Protein AF-A0A7Y5SQY3-F1 (afdb_monomer_lite)

Radius of gyration: 15.17 Å; chains: 1; bounding box: 49×27×41 Å

Sequence (117 aa):
MTAPEKSAILLQLDSDPQPSVFDSVVAVDAGVDHLLRHSNVRPDRVRDLVYGALFTRAVPDLRRTAIFIGGTDVSQGEAILEAVKKTFFGPMRVSVMLDANGANTTAAAAVLAAAAH

Structure (mmCIF, N/CA/C/O backbone):
data_AF-A0A7Y5SQY3-F1
#
_entry.id   AF-A0A7Y5SQY3-F1
#
loop_
_atom_site.group_PDB
_atom_site.id
_atom_site.type_symbol
_atom_site.label_atom_id
_atom_site.label_alt_id
_atom_site.label_comp_id
_atom_site.label_asym_id
_atom_site.label_entity_id
_atom_site.label_seq_id
_atom_site.pdbx_PDB_ins_code
_atom_site.Cartn_x
_atom_site.Cartn_y
_atom_site.Cartn_z
_atom_site.occupancy
_atom_site.B_iso_or_equiv
_atom_site.auth_seq_id
_atom_site.auth_comp_id
_atom_site.auth_asym_id
_atom_site.auth_atom_id
_atom_site.pdbx_PDB_model_num
ATOM 1 N N . MET A 1 1 ? -20.226 -0.851 26.674 1.00 46.12 1 MET A N 1
ATOM 2 C CA . MET A 1 1 ? -19.274 -1.732 25.965 1.00 46.12 1 MET A CA 1
ATOM 3 C C . MET A 1 1 ? -18.876 -1.028 24.684 1.00 46.12 1 MET A C 1
ATOM 5 O O . MET A 1 1 ? -19.755 -0.729 23.887 1.00 46.12 1 MET A O 1
ATOM 9 N N . THR A 1 2 ? -17.604 -0.670 24.525 1.00 58.09 2 THR A N 1
ATOM 10 C CA . THR A 1 2 ? -17.076 -0.206 23.236 1.00 58.09 2 THR A CA 1
ATOM 11 C C . THR A 1 2 ? -17.174 -1.354 22.234 1.00 58.09 2 THR A C 1
ATOM 13 O O . THR A 1 2 ? -16.961 -2.510 22.601 1.00 58.09 2 THR A O 1
ATOM 16 N N . ALA A 1 3 ? -17.561 -1.061 20.992 1.00 63.50 3 ALA A N 1
ATOM 17 C CA . ALA A 1 3 ? -17.545 -2.068 19.937 1.00 63.50 3 ALA A CA 1
ATOM 18 C C . ALA A 1 3 ? -16.124 -2.657 19.805 1.00 63.50 3 ALA A C 1
ATOM 20 O O . ALA A 1 3 ? -15.154 -1.920 20.016 1.00 63.50 3 ALA A O 1
ATOM 21 N N . PRO A 1 4 ? -15.982 -3.956 19.484 1.00 71.81 4 PRO A N 1
ATOM 22 C CA . PRO A 1 4 ? -14.671 -4.553 19.255 1.00 71.81 4 PRO A CA 1
ATOM 23 C C . PRO A 1 4 ? -13.935 -3.807 18.133 1.00 71.81 4 PRO A C 1
ATOM 25 O O . PRO A 1 4 ? -14.550 -3.386 17.149 1.00 71.81 4 PRO A O 1
ATOM 28 N N . GLU A 1 5 ? -12.625 -3.613 18.304 1.00 86.50 5 GLU A N 1
ATOM 29 C CA . GLU A 1 5 ? -11.795 -2.900 17.330 1.00 86.50 5 GLU A CA 1
ATOM 30 C C . GLU A 1 5 ? -11.789 -3.646 15.982 1.00 86.50 5 GLU A C 1
ATOM 32 O O . GLU A 1 5 ? -11.806 -4.876 15.940 1.00 86.50 5 GLU A O 1
ATOM 37 N N . LYS A 1 6 ? -11.803 -2.916 14.859 1.00 94.12 6 LYS A N 1
ATOM 38 C CA . LYS A 1 6 ? -11.788 -3.530 13.520 1.00 94.12 6 LYS A CA 1
ATOM 39 C C . LYS A 1 6 ? -10.414 -4.127 13.206 1.00 94.12 6 LYS A C 1
ATOM 41 O O . LYS A 1 6 ? -9.398 -3.489 13.484 1.00 94.12 6 LYS A O 1
ATOM 46 N N . SER A 1 7 ? -10.387 -5.270 12.517 1.00 96.69 7 SER A N 1
ATOM 47 C CA . SER A 1 7 ? -9.144 -5.881 12.028 1.00 96.69 7 SER A CA 1
ATOM 48 C C . SER A 1 7 ? -8.318 -4.895 11.189 1.00 96.69 7 SER A C 1
ATOM 50 O O . SER A 1 7 ? -8.874 -4.150 10.373 1.00 96.69 7 SER A O 1
ATOM 52 N N . ALA A 1 8 ? -7.003 -4.891 11.376 1.00 97.38 8 ALA A N 1
ATOM 53 C CA . ALA A 1 8 ? -6.039 -4.182 10.551 1.00 97.38 8 ALA A CA 1
ATOM 54 C C . ALA A 1 8 ? -5.917 -4.871 9.184 1.00 97.38 8 ALA A C 1
ATOM 56 O O . ALA A 1 8 ? -5.479 -6.016 9.091 1.00 97.38 8 ALA A O 1
ATOM 57 N N . ILE A 1 9 ? -6.327 -4.181 8.120 1.00 98.38 9 ILE A N 1
ATOM 58 C CA . ILE A 1 9 ? -6.246 -4.682 6.745 1.00 98.38 9 ILE A CA 1
ATOM 59 C C . ILE A 1 9 ? -5.173 -3.900 5.992 1.00 98.38 9 ILE A C 1
ATOM 61 O O . ILE A 1 9 ? -5.229 -2.670 5.950 1.00 98.38 9 ILE A O 1
ATOM 65 N N . LEU A 1 10 ? -4.253 -4.609 5.342 1.00 98.56 10 LEU A N 1
ATOM 66 C CA . LEU A 1 10 ? -3.328 -4.032 4.372 1.00 98.56 10 LEU A CA 1
ATOM 67 C C . LEU A 1 10 ? -3.686 -4.511 2.962 1.00 98.56 10 LEU A C 1
ATOM 69 O O . LEU A 1 10 ? -3.743 -5.713 2.707 1.00 98.56 10 LEU A O 1
ATOM 73 N N . LEU A 1 11 ? -3.924 -3.572 2.046 1.00 98.31 11 LEU A N 1
ATOM 74 C CA . LEU A 1 11 ? -4.026 -3.844 0.612 1.00 98.31 11 LEU A CA 1
ATOM 75 C C . LEU A 1 11 ? -2.646 -3.666 -0.024 1.00 98.31 11 LEU A C 1
ATOM 77 O O . LEU A 1 11 ? -2.178 -2.538 -0.145 1.00 98.31 11 LEU A O 1
ATOM 81 N N . GLN A 1 12 ? -2.025 -4.758 -0.462 1.00 98.12 12 GLN A N 1
ATOM 82 C CA . GLN A 1 12 ? -0.841 -4.727 -1.317 1.00 98.12 12 GLN A CA 1
ATOM 83 C C . GLN A 1 12 ? -1.289 -4.584 -2.774 1.00 98.12 12 GLN A C 1
ATOM 85 O O . GLN A 1 12 ? -1.913 -5.486 -3.337 1.00 98.12 12 GLN A O 1
ATOM 90 N N . LEU A 1 13 ? -0.972 -3.441 -3.368 1.00 98.38 13 LEU A N 1
ATOM 91 C CA . LEU A 1 13 ? -1.217 -3.113 -4.763 1.00 98.38 13 LEU A CA 1
ATOM 92 C C . LEU A 1 13 ? 0.108 -3.186 -5.511 1.00 98.38 13 LEU A C 1
ATOM 94 O O . LEU A 1 13 ? 0.938 -2.289 -5.398 1.00 98.38 13 LEU A O 1
ATOM 98 N N . ASP A 1 14 ? 0.313 -4.265 -6.247 1.00 97.94 14 ASP A N 1
ATOM 99 C CA . ASP A 1 14 ? 1.569 -4.524 -6.935 1.00 97.94 14 ASP A CA 1
ATOM 100 C C . ASP A 1 14 ? 1.381 -4.369 -8.447 1.00 97.94 14 ASP A C 1
ATOM 102 O O . ASP A 1 14 ? 0.406 -4.873 -9.022 1.00 97.94 14 ASP A O 1
ATOM 106 N N . SER A 1 15 ? 2.279 -3.621 -9.090 1.00 97.19 15 SER A N 1
ATOM 107 C CA . SER A 1 15 ? 2.255 -3.448 -10.542 1.00 97.19 15 SER A CA 1
ATOM 108 C C . SER A 1 15 ? 2.631 -4.725 -11.287 1.00 97.19 15 SER A C 1
ATOM 110 O O . SER A 1 15 ? 2.220 -4.907 -12.434 1.00 97.19 15 SER A O 1
ATOM 112 N N . ASP A 1 16 ? 3.373 -5.619 -10.636 1.00 96.81 16 ASP A N 1
ATOM 113 C CA . ASP A 1 16 ? 3.914 -6.811 -11.263 1.00 96.81 16 ASP A CA 1
ATOM 114 C C . ASP A 1 16 ? 2.870 -7.936 -11.308 1.00 96.81 16 ASP A C 1
ATOM 116 O O . ASP A 1 16 ? 1.903 -7.945 -10.536 1.00 96.81 16 ASP A O 1
ATOM 120 N N . PRO A 1 17 ? 3.047 -8.943 -12.183 1.00 97.31 17 PRO A N 1
ATOM 121 C CA . PRO A 1 17 ? 2.130 -10.079 -12.259 1.00 97.31 17 PRO A CA 1
ATOM 122 C C . PRO A 1 17 ? 2.074 -10.930 -10.988 1.00 97.31 17 PRO A C 1
ATOM 124 O O . PRO A 1 17 ? 1.063 -11.589 -10.730 1.00 97.31 17 PRO A O 1
ATOM 127 N N . GLN A 1 18 ? 3.145 -10.901 -10.197 1.00 96.25 18 GLN A N 1
ATOM 128 C CA . GLN A 1 18 ? 3.274 -11.602 -8.931 1.00 96.25 18 GLN A CA 1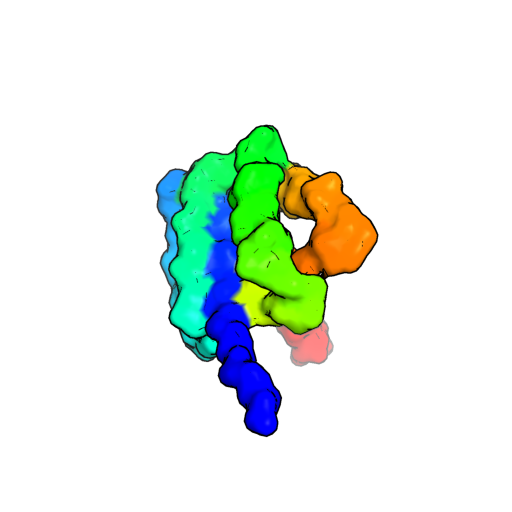
ATOM 129 C C . GLN A 1 18 ? 3.627 -10.579 -7.850 1.00 96.25 18 GLN A C 1
ATOM 131 O O . GLN A 1 18 ? 4.720 -10.021 -7.916 1.00 96.25 18 GLN A O 1
ATOM 136 N N . PRO A 1 19 ? 2.776 -10.369 -6.829 1.00 95.75 19 PRO A N 1
ATOM 137 C CA . PRO A 1 19 ? 3.101 -9.414 -5.788 1.00 95.75 19 PRO A CA 1
ATOM 138 C C . PRO A 1 19 ? 4.323 -9.876 -4.999 1.00 95.75 19 PRO A C 1
ATOM 140 O O . PRO A 1 19 ? 4.465 -11.081 -4.737 1.00 95.75 19 PRO A O 1
ATOM 143 N N . SER A 1 20 ? 5.163 -8.937 -4.576 1.00 94.69 20 SER A N 1
ATOM 144 C CA . SER A 1 20 ? 6.382 -9.216 -3.812 1.00 94.69 20 SER A CA 1
ATOM 145 C C . SER A 1 20 ? 6.097 -10.082 -2.578 1.00 94.69 20 SER A C 1
ATOM 147 O O . SER A 1 20 ? 5.240 -9.763 -1.742 1.00 94.69 20 SER A O 1
ATOM 149 N N . VAL A 1 21 ? 6.810 -11.210 -2.472 1.00 94.88 21 VAL A N 1
ATOM 150 C CA . VAL A 1 21 ? 6.789 -12.067 -1.274 1.00 94.88 21 VAL A CA 1
ATOM 151 C C . VAL A 1 21 ? 7.507 -11.378 -0.119 1.00 94.88 21 VAL A C 1
ATOM 153 O O . VAL A 1 21 ? 7.050 -11.498 1.012 1.00 94.88 21 VAL A O 1
ATOM 156 N N . PHE A 1 22 ? 8.575 -10.626 -0.400 1.00 92.62 22 PHE A N 1
ATOM 157 C CA . PHE A 1 22 ? 9.307 -9.863 0.609 1.00 92.62 22 PHE A CA 1
ATOM 158 C C . PHE A 1 22 ? 8.372 -8.890 1.336 1.00 92.62 22 PHE A C 1
ATOM 160 O O . PHE A 1 22 ? 8.219 -8.983 2.552 1.00 92.62 22 PHE A O 1
ATOM 167 N N . ASP A 1 23 ? 7.639 -8.064 0.586 1.00 93.00 23 ASP A N 1
ATOM 168 C CA . ASP A 1 23 ? 6.697 -7.090 1.152 1.00 93.00 23 ASP A CA 1
ATOM 169 C C . ASP A 1 23 ? 5.578 -7.790 1.931 1.00 93.00 23 ASP A C 1
ATOM 171 O O . ASP A 1 23 ? 5.128 -7.309 2.968 1.00 93.00 23 ASP A O 1
ATOM 175 N N . SER A 1 24 ? 5.144 -8.962 1.451 1.00 94.19 24 SER A N 1
ATOM 176 C CA . SER A 1 24 ? 4.114 -9.759 2.122 1.00 94.19 24 SER A CA 1
ATOM 177 C C . SER A 1 24 ? 4.582 -10.275 3.481 1.00 94.19 24 SER A C 1
ATOM 179 O O . SER A 1 24 ? 3.826 -10.209 4.445 1.00 94.19 24 SER A O 1
ATOM 181 N N . VAL A 1 25 ? 5.814 -10.786 3.564 1.00 94.75 25 VAL A N 1
ATOM 182 C CA . VAL A 1 25 ? 6.406 -11.266 4.821 1.00 94.75 25 VAL A CA 1
ATOM 183 C C . VAL A 1 25 ? 6.576 -10.104 5.795 1.00 94.75 25 VAL A C 1
ATOM 185 O O . VAL A 1 25 ? 6.105 -10.195 6.922 1.00 94.75 25 VAL A O 1
ATOM 188 N N . VAL A 1 26 ? 7.135 -8.978 5.339 1.00 93.62 26 VAL A N 1
ATOM 189 C CA . VAL A 1 26 ? 7.300 -7.774 6.170 1.00 93.62 26 VAL A CA 1
ATOM 190 C C . VAL A 1 26 ? 5.954 -7.272 6.702 1.00 93.62 26 VAL A C 1
ATOM 192 O O . VAL A 1 26 ? 5.850 -6.916 7.873 1.00 93.62 26 VAL A O 1
ATOM 195 N N . ALA A 1 27 ? 4.905 -7.273 5.876 1.00 94.81 27 ALA A N 1
ATOM 196 C CA . ALA A 1 27 ? 3.565 -6.888 6.308 1.00 94.81 27 ALA A CA 1
ATOM 197 C C . ALA A 1 27 ? 3.003 -7.819 7.394 1.00 94.81 27 ALA A C 1
ATOM 199 O O . ALA A 1 27 ? 2.423 -7.340 8.369 1.00 94.81 27 ALA A O 1
ATOM 200 N N . VAL A 1 28 ? 3.174 -9.135 7.237 1.00 94.25 28 VAL A N 1
ATOM 201 C CA . VAL A 1 28 ? 2.740 -10.131 8.229 1.00 94.25 28 VAL A CA 1
ATOM 202 C C . VAL A 1 28 ? 3.500 -9.952 9.542 1.00 94.25 28 VAL A C 1
ATOM 204 O O . VAL A 1 28 ? 2.872 -9.880 10.597 1.00 94.25 28 VAL A O 1
ATOM 207 N N . ASP A 1 29 ? 4.821 -9.793 9.481 1.00 94.31 29 ASP A N 1
ATOM 208 C CA . ASP A 1 29 ? 5.665 -9.588 10.662 1.00 94.31 29 ASP A CA 1
ATOM 209 C C . ASP A 1 29 ? 5.367 -8.253 11.367 1.00 94.31 29 ASP A C 1
ATOM 211 O O . ASP A 1 29 ? 5.508 -8.141 12.585 1.00 94.31 29 ASP A O 1
ATOM 215 N N . ALA A 1 30 ? 4.875 -7.250 10.631 1.00 92.88 30 ALA A N 1
ATOM 216 C CA . ALA A 1 30 ? 4.384 -5.988 11.185 1.00 92.88 30 ALA A CA 1
ATOM 217 C C . ALA A 1 30 ? 3.020 -6.108 11.903 1.00 92.88 30 ALA A C 1
ATOM 219 O O . ALA A 1 30 ? 2.538 -5.123 12.466 1.00 92.88 30 ALA A O 1
ATOM 220 N N . GLY A 1 31 ? 2.395 -7.291 11.906 1.00 92.25 31 GLY A N 1
ATOM 221 C CA . GLY A 1 31 ? 1.187 -7.579 12.681 1.00 92.25 31 GLY A CA 1
ATOM 222 C C . GLY A 1 31 ? -0.123 -7.156 12.015 1.00 92.25 31 GLY A C 1
ATOM 223 O O . GLY A 1 31 ? -1.083 -6.829 12.714 1.00 92.25 31 GLY A O 1
ATOM 224 N N . VAL A 1 32 ? -0.191 -7.132 10.678 1.00 95.81 32 VAL A N 1
ATOM 225 C CA . VAL A 1 32 ? -1.478 -6.955 9.981 1.00 95.81 32 VAL A CA 1
ATOM 226 C C . VAL A 1 32 ? -2.364 -8.186 10.195 1.00 95.81 32 VAL A C 1
ATOM 228 O O . VAL A 1 32 ? -1.905 -9.318 10.063 1.00 95.81 32 VAL A O 1
ATOM 231 N N . ASP A 1 33 ? -3.652 -7.983 10.481 1.00 97.50 33 ASP A N 1
ATOM 232 C CA . ASP A 1 33 ? -4.589 -9.101 10.670 1.00 97.50 33 ASP A CA 1
ATOM 233 C C . ASP A 1 33 ? -4.918 -9.774 9.329 1.00 97.50 33 ASP A C 1
ATOM 235 O O . ASP A 1 33 ? -5.065 -10.995 9.237 1.00 97.50 33 ASP A O 1
ATOM 239 N N . HIS A 1 34 ? -5.044 -8.969 8.268 1.00 98.00 34 HIS A N 1
ATOM 240 C CA . HIS A 1 34 ? -5.337 -9.450 6.923 1.00 98.00 34 HIS A CA 1
ATOM 241 C C . HIS A 1 34 ? -4.516 -8.708 5.870 1.00 98.00 34 HIS A C 1
ATOM 243 O O . HIS A 1 34 ? -4.540 -7.478 5.793 1.00 98.00 34 HIS A O 1
ATOM 249 N N . LEU A 1 35 ? -3.861 -9.479 5.005 1.00 97.94 35 LEU A N 1
ATOM 250 C CA . LEU A 1 35 ? -3.154 -8.989 3.829 1.00 97.94 35 LEU A CA 1
ATOM 251 C C . LEU A 1 35 ? -3.944 -9.360 2.568 1.00 97.94 35 LEU A C 1
ATOM 253 O O . LEU A 1 35 ? -4.091 -10.538 2.244 1.00 97.94 35 LEU A O 1
ATOM 257 N N . LEU A 1 36 ? -4.450 -8.356 1.853 1.00 98.25 36 LEU A N 1
ATOM 258 C CA . LEU A 1 36 ? -5.150 -8.521 0.579 1.00 98.25 36 LEU A CA 1
ATOM 259 C C . LEU A 1 36 ? -4.213 -8.110 -0.553 1.00 98.25 36 LEU A C 1
ATOM 261 O O . LEU A 1 36 ? -3.730 -6.981 -0.572 1.00 98.25 36 LEU A O 1
ATOM 265 N N . ARG A 1 37 ? -3.933 -9.023 -1.483 1.00 97.88 37 ARG A N 1
ATOM 266 C CA . ARG A 1 37 ? -2.893 -8.839 -2.503 1.00 97.88 37 ARG A CA 1
ATOM 267 C C . ARG A 1 37 ? -3.512 -8.758 -3.889 1.00 97.88 37 ARG A C 1
ATOM 269 O O . ARG A 1 37 ? -4.278 -9.638 -4.275 1.00 97.88 37 ARG A O 1
ATOM 276 N N . HIS A 1 38 ? -3.140 -7.729 -4.638 1.00 98.31 38 HIS A N 1
ATOM 277 C CA . HIS A 1 38 ? -3.557 -7.514 -6.017 1.00 98.31 38 HIS A CA 1
ATOM 278 C C . HIS A 1 38 ? -2.323 -7.352 -6.900 1.00 98.31 38 HIS A C 1
ATOM 280 O O . HIS A 1 38 ? -1.445 -6.554 -6.585 1.00 98.31 38 HIS A O 1
ATOM 286 N N . SER A 1 39 ? -2.272 -8.112 -7.991 1.00 97.38 39 SER A N 1
ATOM 287 C CA . SER A 1 39 ? -1.218 -8.040 -9.003 1.00 97.38 39 SER A CA 1
ATOM 288 C C . SER A 1 39 ? -1.688 -7.320 -10.260 1.00 97.38 39 SER A C 1
ATOM 290 O O . SER A 1 39 ? -2.892 -7.122 -10.454 1.00 97.38 39 SER A O 1
ATOM 292 N N . ASN A 1 40 ? -0.743 -6.961 -11.133 1.00 97.62 40 ASN A N 1
ATOM 293 C CA . ASN A 1 40 ? -0.996 -6.221 -12.371 1.00 97.62 40 ASN A CA 1
ATOM 294 C C . ASN A 1 40 ? -1.840 -4.955 -12.140 1.00 97.62 40 ASN A C 1
ATOM 296 O O . ASN A 1 40 ? -2.709 -4.613 -12.953 1.00 97.62 40 ASN A O 1
ATOM 300 N N . VAL A 1 41 ? -1.645 -4.272 -11.009 1.00 98.19 41 VAL A N 1
ATOM 301 C CA . VAL A 1 41 ? -2.407 -3.064 -10.697 1.00 98.19 41 VAL A CA 1
ATOM 302 C C . VAL A 1 41 ? -1.991 -1.959 -11.661 1.00 98.19 41 VAL A C 1
ATOM 304 O O . VAL A 1 41 ? -0.812 -1.693 -11.876 1.00 98.19 41 VAL A O 1
ATOM 307 N N . ARG A 1 42 ? -2.984 -1.299 -12.262 1.00 97.56 42 ARG A N 1
ATOM 308 C CA . ARG A 1 42 ? -2.772 -0.208 -13.219 1.00 97.56 42 ARG A CA 1
ATOM 309 C C . ARG A 1 42 ? -3.422 1.086 -12.725 1.00 97.56 42 ARG A C 1
ATOM 311 O O . ARG A 1 42 ? -4.507 1.020 -12.135 1.00 97.56 42 ARG A O 1
ATOM 318 N N . PRO A 1 43 ? -2.830 2.264 -13.007 1.00 97.56 43 PRO A N 1
ATOM 319 C CA . PRO A 1 43 ? -3.373 3.551 -12.566 1.00 97.56 43 PRO A CA 1
ATOM 320 C C . PRO A 1 43 ? -4.831 3.801 -12.988 1.00 97.56 43 PRO A C 1
ATOM 322 O O . PRO A 1 43 ? -5.598 4.391 -12.235 1.00 97.56 43 PRO A O 1
ATOM 325 N N . ASP A 1 44 ? -5.252 3.316 -14.161 1.00 96.75 44 ASP A N 1
ATOM 326 C CA . ASP A 1 44 ? -6.625 3.466 -14.670 1.00 96.75 44 ASP A CA 1
ATOM 327 C C . ASP A 1 44 ? -7.650 2.553 -13.976 1.00 96.75 44 ASP A C 1
ATOM 329 O O . ASP A 1 44 ? -8.853 2.758 -14.132 1.00 96.75 44 ASP A O 1
ATOM 333 N N . ARG A 1 45 ? -7.199 1.545 -13.219 1.00 93.56 45 ARG A N 1
ATOM 334 C CA . ARG A 1 45 ? -8.060 0.537 -12.572 1.00 93.56 45 ARG A CA 1
ATOM 335 C C . ARG A 1 45 ? -7.995 0.551 -11.050 1.00 93.56 45 ARG A C 1
ATOM 337 O O . ARG A 1 45 ? -8.868 -0.023 -10.407 1.00 93.56 45 ARG A O 1
ATOM 344 N N . VAL A 1 46 ? -7.010 1.232 -10.464 1.00 97.94 46 VAL A N 1
ATOM 345 C CA . VAL A 1 46 ? -6.796 1.220 -9.010 1.00 97.94 46 VAL A CA 1
ATOM 346 C C . VAL A 1 46 ? -7.950 1.839 -8.217 1.00 97.94 46 VAL A C 1
ATOM 348 O O . VAL A 1 46 ? -8.206 1.436 -7.085 1.00 97.94 46 VAL A O 1
ATOM 351 N N . ARG A 1 47 ? -8.693 2.778 -8.814 1.00 97.75 47 ARG A N 1
ATOM 352 C CA . ARG A 1 47 ? -9.798 3.491 -8.156 1.00 97.75 47 ARG A CA 1
ATOM 353 C C . ARG A 1 47 ? -10.815 2.546 -7.517 1.00 97.75 47 ARG A C 1
ATOM 355 O O . ARG A 1 47 ? -11.210 2.755 -6.374 1.00 97.75 47 ARG A O 1
ATOM 362 N N . ASP A 1 48 ? -11.223 1.506 -8.236 1.00 96.94 48 ASP A N 1
ATOM 363 C CA . ASP A 1 48 ? -12.283 0.616 -7.764 1.00 96.94 48 ASP A CA 1
ATOM 364 C C . ASP A 1 48 ? -11.789 -0.259 -6.589 1.00 96.94 48 ASP A C 1
ATOM 366 O O . ASP A 1 48 ? -12.553 -0.546 -5.667 1.00 96.94 48 ASP A O 1
ATOM 370 N N . LEU A 1 49 ? -10.486 -0.579 -6.543 1.00 98.06 49 LEU A N 1
ATOM 371 C CA . LEU A 1 49 ? -9.845 -1.219 -5.383 1.00 98.06 49 LEU A CA 1
ATOM 372 C C . LEU A 1 49 ? -9.820 -0.277 -4.170 1.00 98.06 49 LEU A C 1
ATOM 374 O O . LEU A 1 49 ? -10.153 -0.682 -3.055 1.00 98.06 49 LEU A O 1
ATOM 378 N N . VAL A 1 50 ? -9.487 1.001 -4.386 1.00 98.12 50 VAL A N 1
ATOM 379 C CA . VAL A 1 50 ? -9.489 2.026 -3.329 1.00 98.12 50 VAL A CA 1
ATOM 380 C C . VAL A 1 50 ? -10.897 2.230 -2.769 1.00 98.12 50 VAL A C 1
ATOM 382 O O . VAL A 1 50 ? -11.061 2.328 -1.557 1.00 98.12 50 VAL A O 1
ATOM 385 N N . TYR A 1 51 ? -11.936 2.222 -3.604 1.00 98.06 51 TYR A N 1
ATOM 386 C CA . TYR A 1 51 ? -13.320 2.288 -3.129 1.00 98.06 51 TYR A CA 1
ATOM 387 C C . TYR A 1 51 ? -13.700 1.120 -2.216 1.00 98.06 51 TYR A C 1
ATOM 389 O O . TYR A 1 51 ? -14.395 1.343 -1.223 1.00 98.06 51 TYR A O 1
ATOM 397 N N . GLY A 1 52 ? -13.181 -0.083 -2.472 1.00 96.75 52 GLY A N 1
ATOM 398 C CA . GLY A 1 52 ? -13.315 -1.213 -1.550 1.00 96.75 52 GLY A CA 1
ATOM 399 C C . GLY A 1 52 ? -12.710 -0.935 -0.168 1.00 96.75 52 GLY A C 1
ATOM 400 O O . GLY A 1 52 ? -13.292 -1.317 0.846 1.00 96.75 52 GLY A O 1
ATOM 401 N N . ALA A 1 53 ? -11.591 -0.209 -0.101 1.00 96.50 53 ALA A N 1
ATOM 402 C CA . ALA A 1 53 ? -10.965 0.193 1.160 1.00 96.50 53 ALA A CA 1
ATOM 403 C C . ALA A 1 53 ? -11.698 1.348 1.869 1.00 96.50 53 ALA A C 1
ATOM 405 O O . ALA A 1 53 ? -11.706 1.399 3.099 1.00 96.50 53 ALA A O 1
ATOM 406 N N . LEU A 1 54 ? -12.308 2.267 1.112 1.00 97.50 54 LEU A N 1
ATOM 407 C CA . LEU A 1 54 ? -12.950 3.469 1.653 1.00 97.50 54 LEU A CA 1
ATOM 408 C C . LEU A 1 54 ? -14.403 3.246 2.087 1.00 97.50 54 LEU A C 1
ATOM 410 O O . LEU A 1 54 ? -14.794 3.691 3.159 1.00 97.50 54 LEU A O 1
ATOM 414 N N . PHE A 1 55 ? -15.228 2.587 1.273 1.00 96.81 55 PHE A N 1
ATOM 415 C CA . PHE A 1 55 ? -16.682 2.552 1.494 1.00 96.81 55 PHE A CA 1
ATOM 416 C C . PHE A 1 55 ? -17.173 1.392 2.357 1.00 96.81 55 PHE A C 1
ATOM 418 O O . PHE A 1 55 ? -18.363 1.290 2.643 1.00 96.81 55 PHE A O 1
ATOM 425 N N . THR A 1 56 ? -16.267 0.530 2.807 1.00 95.81 56 THR A N 1
ATOM 426 C CA . THR A 1 56 ? -16.594 -0.631 3.645 1.00 95.81 56 THR A CA 1
ATOM 427 C C . THR A 1 56 ? -16.478 -0.348 5.144 1.00 95.81 56 THR A C 1
ATOM 429 O O . THR A 1 56 ? -16.795 -1.216 5.960 1.00 95.81 56 THR A O 1
ATOM 432 N N . ARG A 1 57 ? -16.029 0.854 5.536 1.00 95.31 57 ARG A N 1
ATOM 433 C CA . ARG A 1 57 ? -15.805 1.253 6.934 1.00 95.31 57 ARG A CA 1
ATOM 434 C C . ARG A 1 57 ? -16.258 2.687 7.193 1.00 95.31 57 ARG A C 1
ATOM 436 O O . ARG A 1 57 ? -16.223 3.534 6.307 1.00 95.31 57 ARG A O 1
ATOM 443 N N . ALA A 1 58 ? -16.670 2.962 8.431 1.00 95.56 58 ALA A N 1
ATOM 444 C CA . ALA A 1 58 ? -16.947 4.324 8.873 1.00 95.56 58 ALA A CA 1
ATOM 445 C C . ALA A 1 58 ? -15.641 5.127 8.997 1.00 95.56 58 ALA A C 1
ATOM 447 O O . ALA A 1 58 ? -14.580 4.555 9.238 1.00 95.56 58 ALA A O 1
ATOM 448 N N . VAL A 1 59 ? -15.721 6.458 8.903 1.00 96.06 59 VAL A N 1
ATOM 449 C CA . VAL A 1 59 ? -14.551 7.359 8.954 1.00 96.06 59 VAL A CA 1
ATOM 450 C C . VAL A 1 59 ? -13.584 7.0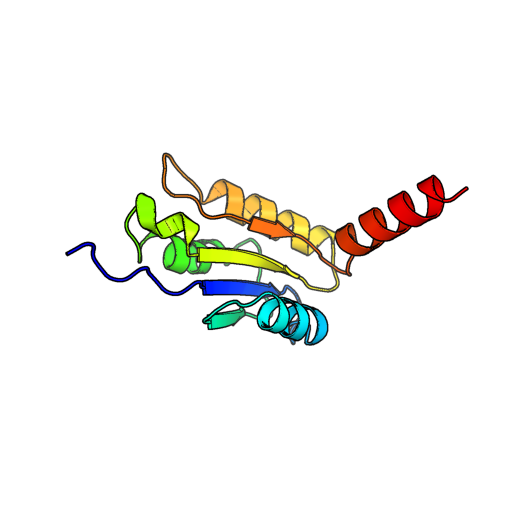63 10.120 1.00 96.06 59 VAL A C 1
ATOM 452 O O . VAL A 1 59 ? -12.384 6.971 9.860 1.00 96.06 59 VAL A O 1
ATOM 455 N N . PRO A 1 60 ? -14.034 6.844 11.376 1.00 95.62 60 PRO A N 1
ATOM 456 C CA . PRO A 1 60 ? -13.124 6.523 12.485 1.00 95.62 60 PRO A CA 1
ATOM 457 C C . PRO A 1 60 ? -12.392 5.178 12.337 1.00 95.62 60 PRO A C 1
ATOM 459 O O . PRO A 1 60 ? -11.314 4.993 12.906 1.00 95.62 60 PRO A O 1
ATOM 462 N N . ASP A 1 61 ? -12.964 4.251 11.566 1.00 96.75 61 ASP A N 1
ATOM 463 C CA . ASP A 1 61 ? -12.443 2.902 11.337 1.00 96.75 61 ASP A CA 1
ATOM 464 C C . ASP A 1 61 ? -11.514 2.826 10.115 1.00 96.75 61 ASP A C 1
ATOM 466 O O . ASP A 1 61 ? -10.796 1.836 9.957 1.00 96.75 61 ASP A O 1
ATO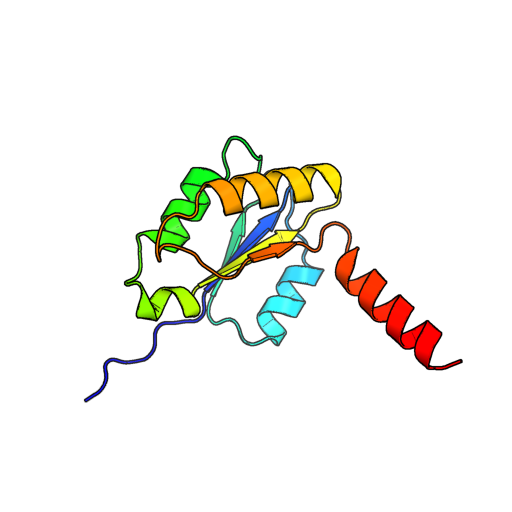M 470 N N . LEU A 1 62 ? -11.470 3.861 9.263 1.00 97.00 62 LEU A N 1
ATOM 471 C CA . LEU A 1 62 ? -10.579 3.903 8.093 1.00 97.00 62 LEU A CA 1
ATOM 472 C C . LEU A 1 62 ? -9.104 3.788 8.486 1.00 97.00 62 LEU A C 1
ATOM 474 O O . LEU A 1 62 ? -8.323 3.200 7.748 1.00 97.00 62 LEU A O 1
ATOM 478 N N . ARG A 1 63 ? -8.728 4.239 9.691 1.00 95.88 63 ARG A N 1
ATOM 479 C CA . ARG A 1 63 ? -7.366 4.083 10.238 1.00 95.88 63 ARG A CA 1
ATOM 480 C C . ARG A 1 63 ? -6.922 2.622 1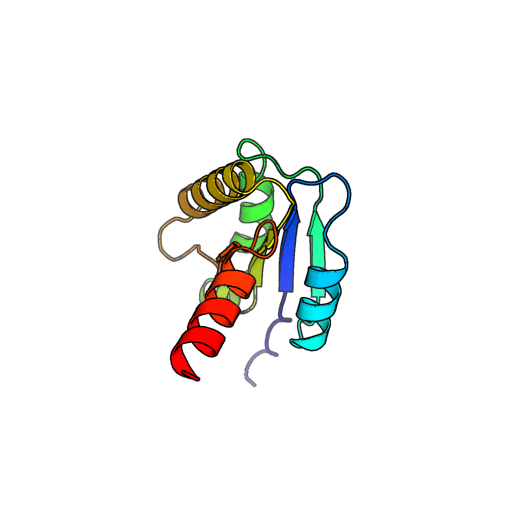0.395 1.00 95.88 63 ARG A C 1
ATOM 482 O O . ARG A 1 63 ? -5.741 2.367 10.586 1.00 95.88 63 ARG A O 1
ATOM 489 N N . ARG A 1 64 ? -7.861 1.670 10.363 1.00 97.38 64 ARG A N 1
ATOM 490 C CA . ARG A 1 64 ? -7.597 0.226 10.438 1.00 97.38 64 ARG A CA 1
ATOM 491 C C . ARG A 1 64 ? -7.456 -0.411 9.048 1.00 97.38 64 ARG A C 1
ATOM 493 O O . ARG A 1 64 ? -7.389 -1.633 8.957 1.00 97.38 64 ARG A O 1
ATOM 500 N N . THR A 1 65 ? -7.464 0.376 7.975 1.00 98.38 65 THR A N 1
ATOM 501 C CA . THR A 1 65 ? -7.176 -0.072 6.608 1.00 98.38 65 THR A CA 1
ATOM 502 C C . THR A 1 65 ? -6.045 0.780 6.042 1.00 98.38 65 THR A C 1
ATOM 504 O O . THR A 1 65 ? -6.057 2.000 6.189 1.00 98.38 65 THR A O 1
ATOM 507 N N . ALA A 1 66 ? -5.076 0.156 5.382 1.00 98.25 66 ALA A N 1
ATOM 508 C CA . ALA A 1 66 ? -3.980 0.845 4.711 1.00 98.25 66 ALA A CA 1
ATOM 509 C C . ALA A 1 66 ? -3.715 0.243 3.327 1.00 98.25 66 ALA A C 1
ATOM 511 O O . ALA A 1 66 ? -4.110 -0.887 3.037 1.00 98.25 66 ALA A O 1
ATOM 512 N N . ILE A 1 67 ? -3.045 1.014 2.477 1.00 98.62 67 ILE A N 1
ATOM 513 C CA . ILE A 1 67 ? -2.611 0.616 1.140 1.00 98.62 67 ILE A CA 1
ATOM 514 C C . ILE A 1 67 ? -1.082 0.642 1.098 1.00 98.62 67 ILE A C 1
ATOM 516 O O . ILE A 1 67 ? -0.457 1.611 1.525 1.00 98.62 67 ILE A O 1
ATOM 520 N N . PHE A 1 68 ? -0.486 -0.402 0.544 1.00 98.12 68 PHE A N 1
ATOM 521 C CA . PHE A 1 68 ? 0.927 -0.472 0.206 1.00 98.12 68 PHE A CA 1
ATOM 522 C C . PHE A 1 68 ? 1.055 -0.679 -1.303 1.00 98.12 68 PHE A C 1
ATOM 524 O O . PHE A 1 68 ? 0.402 -1.561 -1.854 1.00 98.12 68 PHE A O 1
ATOM 531 N N . ILE A 1 69 ? 1.864 0.137 -1.969 1.00 98.38 69 ILE A N 1
ATOM 532 C CA . ILE A 1 69 ? 2.106 0.071 -3.410 1.00 98.38 69 ILE A CA 1
ATOM 533 C C . ILE A 1 69 ? 3.515 -0.477 -3.622 1.00 98.38 69 ILE A C 1
ATOM 535 O O . ILE A 1 69 ? 4.486 0.166 -3.224 1.00 98.38 69 ILE A O 1
ATOM 539 N N . GLY A 1 70 ? 3.600 -1.658 -4.226 1.00 96.12 70 GLY A N 1
ATOM 540 C CA . GLY A 1 70 ? 4.850 -2.353 -4.538 1.00 96.12 70 GLY A CA 1
ATOM 541 C C . GLY A 1 70 ? 5.078 -2.480 -6.044 1.00 96.12 70 GLY A C 1
ATOM 542 O O . GLY A 1 70 ? 4.451 -1.774 -6.838 1.00 96.12 70 GLY A O 1
ATOM 543 N N . GLY A 1 71 ? 5.951 -3.413 -6.417 1.00 95.31 71 GLY A N 1
ATOM 544 C CA . GLY A 1 71 ? 6.304 -3.728 -7.803 1.00 95.31 71 GLY A CA 1
ATOM 545 C C . GLY A 1 71 ? 7.672 -3.204 -8.223 1.00 95.31 71 GLY A C 1
ATOM 546 O O . GLY A 1 71 ? 8.330 -2.469 -7.486 1.00 95.31 71 GLY A O 1
ATOM 547 N N . THR A 1 72 ? 8.138 -3.626 -9.396 1.00 92.75 72 THR A N 1
ATOM 548 C CA . THR A 1 72 ? 9.503 -3.341 -9.875 1.00 92.75 72 THR A CA 1
ATOM 549 C C . THR A 1 72 ? 9.638 -2.014 -10.624 1.00 92.75 72 THR A C 1
ATOM 551 O O . THR A 1 72 ? 10.722 -1.429 -10.630 1.00 92.75 72 THR A O 1
ATOM 554 N N . ASP A 1 73 ? 8.559 -1.504 -11.223 1.00 93.75 73 ASP A N 1
ATOM 555 C CA . ASP A 1 73 ? 8.553 -0.231 -11.952 1.00 93.75 73 ASP A CA 1
ATOM 556 C C . ASP A 1 73 ? 8.141 0.932 -11.034 1.00 93.75 73 ASP A C 1
ATOM 558 O O . ASP A 1 73 ? 6.971 1.113 -10.682 1.00 93.75 73 ASP A O 1
ATOM 562 N N . VAL A 1 74 ? 9.123 1.759 -10.666 1.00 92.62 74 VAL A N 1
ATOM 563 C CA . VAL A 1 74 ? 8.918 2.925 -9.794 1.00 92.62 74 VAL A CA 1
ATOM 564 C C . VAL A 1 74 ? 7.977 3.951 -10.423 1.00 92.62 74 VAL A C 1
ATOM 566 O O . VAL A 1 74 ? 7.091 4.457 -9.737 1.00 92.62 74 VAL A O 1
ATOM 569 N N . SER A 1 75 ? 8.109 4.234 -11.721 1.00 94.56 75 SER A N 1
ATOM 570 C CA . SER A 1 75 ? 7.255 5.210 -12.408 1.00 94.56 75 SER A CA 1
ATOM 571 C C . SER A 1 75 ? 5.807 4.731 -12.480 1.00 94.56 75 SER A C 1
ATOM 573 O O . SER A 1 75 ? 4.870 5.521 -12.326 1.00 94.56 75 SER A O 1
ATOM 575 N N . GLN A 1 76 ? 5.599 3.426 -12.663 1.00 96.38 76 GLN A N 1
ATOM 576 C CA . GLN A 1 76 ? 4.269 2.833 -12.582 1.00 96.38 76 GLN A CA 1
ATOM 577 C C . GLN A 1 76 ? 3.707 2.914 -11.155 1.00 96.38 76 GLN A C 1
ATOM 579 O O . GLN A 1 76 ? 2.547 3.298 -10.985 1.00 96.38 76 GLN A O 1
ATOM 584 N N . GLY A 1 77 ? 4.522 2.630 -10.136 1.00 96.62 77 GLY A N 1
ATOM 585 C CA . GLY A 1 77 ? 4.157 2.776 -8.725 1.00 96.62 77 GLY A CA 1
ATOM 586 C C . GLY A 1 77 ? 3.754 4.208 -8.345 1.00 96.62 77 GLY A C 1
ATOM 587 O O . GLY A 1 77 ? 2.722 4.414 -7.704 1.00 96.62 77 GLY A O 1
ATOM 588 N N . GLU A 1 78 ? 4.498 5.216 -8.804 1.00 97.12 78 GLU A N 1
ATOM 589 C CA . GLU A 1 78 ? 4.165 6.637 -8.626 1.00 97.12 78 GLU A CA 1
ATOM 590 C C . GLU A 1 78 ? 2.838 7.005 -9.301 1.00 97.12 78 GLU A C 1
ATOM 592 O O . GLU A 1 78 ? 1.991 7.678 -8.705 1.00 97.12 78 GLU A O 1
ATOM 597 N N . ALA A 1 79 ? 2.605 6.518 -10.523 1.00 98.31 79 ALA A N 1
ATOM 598 C CA . ALA A 1 79 ? 1.346 6.742 -11.226 1.00 98.31 79 ALA A CA 1
ATOM 599 C C . ALA A 1 79 ? 0.151 6.101 -10.493 1.00 98.31 79 ALA A C 1
ATOM 601 O O . ALA A 1 79 ? -0.933 6.693 -10.441 1.00 98.31 79 ALA A O 1
ATOM 602 N N . ILE A 1 80 ? 0.341 4.918 -9.896 1.00 98.62 80 ILE A N 1
ATOM 603 C CA . ILE A 1 80 ? -0.662 4.267 -9.042 1.00 98.62 80 ILE A CA 1
ATOM 604 C C . ILE A 1 80 ? -0.906 5.111 -7.785 1.00 98.62 80 ILE A C 1
ATOM 606 O O . ILE A 1 80 ? -2.063 5.378 -7.461 1.00 98.62 80 ILE A O 1
ATOM 610 N N . LEU A 1 81 ? 0.145 5.583 -7.108 1.00 98.44 81 LEU A N 1
ATOM 611 C CA . LEU A 1 81 ? 0.032 6.422 -5.909 1.00 98.44 81 LEU A CA 1
ATOM 612 C C . LEU A 1 81 ? -0.765 7.700 -6.181 1.00 98.44 81 LEU A C 1
ATOM 614 O O . LEU A 1 81 ? -1.669 8.048 -5.418 1.00 98.44 81 LEU A O 1
ATOM 618 N N . GLU A 1 82 ? -0.472 8.385 -7.283 1.00 98.44 82 GLU A N 1
ATOM 619 C CA . GLU A 1 82 ? -1.206 9.586 -7.673 1.00 98.44 82 GLU A CA 1
ATOM 620 C C . GLU A 1 82 ? -2.677 9.285 -7.985 1.00 98.44 82 GLU A C 1
ATOM 622 O O . GLU A 1 82 ? -3.563 10.043 -7.583 1.00 98.44 82 GLU A O 1
ATOM 627 N N . ALA A 1 83 ? -2.979 8.156 -8.631 1.00 98.56 83 ALA A N 1
ATOM 628 C CA . ALA A 1 83 ? -4.357 7.721 -8.857 1.00 98.56 83 ALA A CA 1
ATOM 629 C C . ALA A 1 83 ? -5.091 7.358 -7.547 1.00 98.56 83 ALA A C 1
ATOM 631 O O . ALA A 1 83 ? -6.260 7.721 -7.377 1.00 98.56 83 ALA A O 1
ATOM 632 N N . VAL A 1 84 ? -4.411 6.721 -6.586 1.00 98.56 84 VAL A N 1
ATOM 633 C CA . VAL A 1 84 ? -4.950 6.451 -5.240 1.00 98.56 84 VAL A CA 1
ATOM 634 C C . VAL A 1 84 ? -5.287 7.762 -4.532 1.00 98.56 84 VAL A C 1
ATOM 636 O O . VAL A 1 84 ? -6.420 7.948 -4.089 1.00 98.56 84 VAL A O 1
ATOM 639 N N . LYS A 1 85 ? -4.349 8.715 -4.490 1.00 98.25 85 LYS A N 1
ATOM 640 C CA . LYS A 1 85 ? -4.544 10.019 -3.836 1.00 98.25 85 LYS A CA 1
ATOM 641 C C . LYS A 1 85 ? -5.678 10.824 -4.469 1.00 98.25 85 LYS A C 1
ATOM 643 O O . LYS A 1 85 ? -6.459 11.432 -3.744 1.00 98.25 85 LYS A O 1
ATOM 648 N N . LYS A 1 86 ? -5.819 10.785 -5.799 1.00 98.25 86 LYS A N 1
ATOM 649 C CA . LYS A 1 86 ? -6.941 11.411 -6.527 1.00 98.25 86 LYS A CA 1
ATOM 650 C C . LYS A 1 86 ? -8.300 10.786 -6.209 1.00 98.25 86 LYS A C 1
ATOM 652 O O . LYS A 1 86 ? -9.322 11.424 -6.433 1.00 98.25 86 LYS A O 1
ATOM 657 N N . THR A 1 87 ? -8.320 9.551 -5.710 1.00 97.94 87 THR A N 1
ATOM 658 C CA . THR A 1 87 ? -9.556 8.859 -5.321 1.00 97.94 87 THR A CA 1
ATOM 659 C C . THR A 1 87 ? -10.045 9.288 -3.933 1.00 97.94 87 THR A C 1
ATOM 661 O O . THR A 1 87 ? -11.219 9.102 -3.615 1.00 97.94 87 THR A O 1
ATOM 664 N N . PHE A 1 88 ? -9.181 9.882 -3.104 1.00 98.00 88 PHE A N 1
ATOM 665 C CA . PHE A 1 88 ? -9.560 10.392 -1.787 1.00 98.00 88 PHE A CA 1
ATOM 666 C C . PHE A 1 88 ? -10.399 11.667 -1.885 1.00 98.00 88 PHE A C 1
ATOM 668 O O . PHE A 1 88 ? -10.186 12.510 -2.753 1.00 98.00 88 PHE A O 1
ATOM 675 N N . PHE A 1 89 ? -11.331 11.839 -0.948 1.00 97.06 89 PHE A N 1
ATOM 676 C CA . PHE A 1 89 ? -12.151 13.047 -0.856 1.00 97.06 89 PHE A CA 1
ATOM 677 C C . PHE A 1 89 ? -12.673 13.260 0.566 1.00 97.06 89 PHE A C 1
ATOM 679 O O . PHE A 1 89 ? -13.070 12.317 1.249 1.00 97.06 89 PHE A O 1
ATOM 686 N N . GLY A 1 90 ? -12.696 14.513 1.027 1.00 95.69 90 GLY A N 1
ATOM 687 C CA . GLY A 1 90 ? -13.113 14.839 2.394 1.00 95.69 90 GLY A CA 1
ATOM 688 C C . GLY A 1 90 ? -12.389 13.968 3.440 1.00 95.69 90 GLY A C 1
ATOM 689 O O . GLY A 1 90 ? -11.163 13.848 3.383 1.00 95.69 90 GLY A O 1
ATOM 690 N N . PRO A 1 91 ? -13.111 13.337 4.386 1.00 95.50 91 PRO A N 1
ATOM 691 C CA . PRO A 1 91 ? -12.514 12.414 5.350 1.00 95.50 91 PRO A CA 1
ATOM 692 C C . PRO A 1 91 ? -12.285 10.994 4.797 1.00 95.50 91 PRO A C 1
ATOM 694 O O . PRO A 1 91 ? -11.703 10.167 5.496 1.00 95.50 91 PRO A O 1
ATOM 697 N N . MET A 1 92 ? -12.734 10.692 3.573 1.00 97.75 92 MET A N 1
ATOM 698 C CA . MET A 1 92 ? -12.638 9.367 2.956 1.00 97.75 92 MET A CA 1
ATOM 699 C C . MET A 1 92 ? -11.235 9.153 2.390 1.00 97.75 92 MET A C 1
ATOM 701 O O . MET A 1 92 ? -10.968 9.364 1.206 1.00 97.75 92 MET A O 1
ATOM 705 N N . ARG A 1 93 ? -10.325 8.760 3.279 1.00 97.75 93 ARG A N 1
ATOM 706 C CA . ARG A 1 93 ? -8.932 8.435 2.971 1.00 97.75 93 ARG A CA 1
ATOM 707 C C . ARG A 1 93 ? -8.405 7.367 3.920 1.00 97.75 93 ARG A C 1
ATOM 709 O O . ARG A 1 93 ? -8.829 7.290 5.071 1.00 97.75 93 ARG A O 1
ATOM 716 N N . VAL A 1 94 ? -7.447 6.594 3.434 1.00 98.00 94 VAL A N 1
ATOM 717 C CA . VAL A 1 94 ? -6.667 5.619 4.207 1.00 98.00 94 VAL A CA 1
ATOM 718 C C . VAL A 1 94 ? -5.188 5.975 4.111 1.00 98.00 94 VAL A C 1
ATOM 720 O O . VAL A 1 94 ? -4.789 6.746 3.235 1.00 98.00 94 VAL A O 1
ATOM 723 N N . SER A 1 95 ? -4.369 5.425 5.004 1.00 97.62 95 SER A N 1
ATOM 724 C CA . SER A 1 95 ? -2.915 5.537 4.877 1.00 97.62 95 SER A CA 1
ATOM 725 C C . SER A 1 95 ? -2.448 4.830 3.604 1.00 97.62 95 SER A C 1
ATOM 727 O O . SER A 1 95 ? -2.940 3.746 3.286 1.00 97.62 95 SER A O 1
ATOM 729 N N . VAL A 1 96 ? -1.504 5.435 2.884 1.00 97.94 96 VAL A N 1
ATOM 730 C CA . VAL A 1 96 ? -0.895 4.854 1.683 1.00 97.94 96 VAL A CA 1
ATOM 731 C C . VAL A 1 96 ? 0.622 5.015 1.728 1.00 97.94 96 VAL A C 1
ATOM 733 O O . VAL A 1 96 ? 1.117 6.092 2.056 1.00 97.94 96 VAL A O 1
ATOM 736 N N . MET A 1 97 ? 1.344 3.946 1.400 1.00 95.94 97 MET A N 1
ATOM 737 C CA . MET A 1 97 ? 2.801 3.913 1.259 1.00 95.94 97 MET A CA 1
ATOM 738 C C . MET A 1 97 ? 3.161 3.375 -0.127 1.00 95.94 97 MET A C 1
ATOM 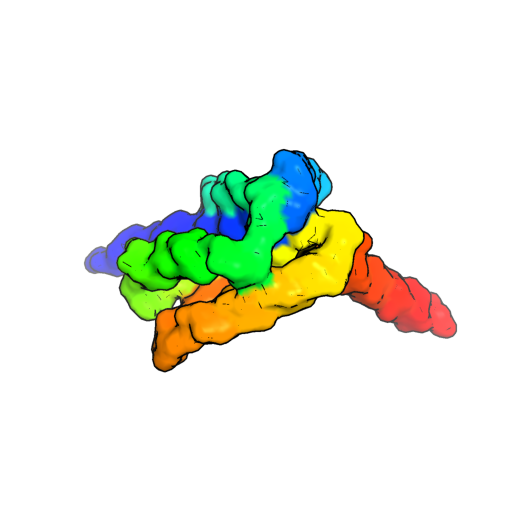740 O O . MET A 1 97 ? 2.504 2.462 -0.615 1.00 95.94 97 MET A O 1
ATOM 744 N N . LEU A 1 98 ? 4.191 3.940 -0.753 1.00 95.56 98 LEU A N 1
ATOM 745 C CA . LEU A 1 98 ? 4.818 3.425 -1.972 1.00 95.56 98 LEU A CA 1
ATOM 746 C C . LEU A 1 98 ? 6.206 2.908 -1.600 1.00 95.56 98 LEU A C 1
ATOM 748 O O . LEU A 1 98 ? 6.921 3.606 -0.889 1.00 95.56 98 LEU A O 1
ATOM 752 N N . ASP A 1 99 ? 6.590 1.730 -2.074 1.00 89.25 99 ASP A N 1
ATOM 753 C CA . ASP A 1 99 ? 7.956 1.205 -1.952 1.00 89.25 99 ASP A CA 1
ATOM 754 C C . ASP A 1 99 ? 8.313 0.308 -3.148 1.00 89.25 99 ASP A C 1
ATOM 756 O O . ASP A 1 99 ? 8.811 -0.807 -3.007 1.00 89.25 99 ASP A O 1
ATOM 760 N N . ALA A 1 100 ? 8.025 0.793 -4.359 1.00 82.31 100 ALA A N 1
ATOM 761 C CA . ALA A 1 100 ? 8.412 0.098 -5.580 1.00 82.31 100 ALA A CA 1
ATOM 762 C C . ALA A 1 100 ? 9.938 -0.093 -5.631 1.00 82.31 100 ALA A C 1
ATOM 764 O O . ALA A 1 100 ? 10.706 0.833 -5.358 1.00 82.31 100 ALA A O 1
ATOM 765 N N . ASN A 1 101 ? 10.362 -1.313 -5.963 1.00 76.38 101 ASN A N 1
ATOM 766 C CA . ASN A 1 101 ? 11.750 -1.770 -5.986 1.00 76.38 101 ASN A CA 1
ATOM 767 C C . ASN A 1 101 ? 12.528 -1.516 -4.675 1.00 76.38 101 ASN A C 1
ATOM 769 O O . ASN A 1 101 ? 13.743 -1.319 -4.701 1.00 76.38 101 ASN A O 1
ATOM 773 N N . GLY A 1 102 ? 11.833 -1.447 -3.532 1.00 65.00 102 GLY A N 1
ATOM 774 C CA . GLY A 1 102 ? 12.443 -1.097 -2.249 1.00 65.00 102 GLY A CA 1
ATOM 775 C C . GLY A 1 102 ? 13.097 0.287 -2.254 1.00 65.00 102 GLY A C 1
ATOM 776 O O . GLY A 1 102 ? 14.061 0.512 -1.525 1.00 65.00 102 GLY A O 1
ATOM 777 N N . ALA A 1 103 ? 12.671 1.207 -3.125 1.00 64.19 103 ALA A N 1
ATOM 778 C CA . ALA A 1 103 ? 13.338 2.495 -3.299 1.00 64.19 103 ALA A CA 1
ATOM 779 C C . ALA A 1 103 ? 13.337 3.329 -2.007 1.00 64.19 103 ALA A C 1
ATOM 781 O O . ALA A 1 103 ? 14.337 3.972 -1.682 1.00 64.19 103 ALA A O 1
ATOM 782 N N . ASN A 1 104 ? 12.253 3.279 -1.229 1.00 63.34 104 ASN A N 1
ATOM 783 C CA . ASN A 1 104 ? 12.133 4.047 0.007 1.00 63.34 104 ASN A CA 1
ATOM 784 C C . ASN A 1 104 ? 12.795 3.332 1.189 1.00 63.34 104 ASN A C 1
ATOM 786 O O . ASN A 1 104 ? 13.442 3.984 2.011 1.00 63.34 104 ASN A O 1
ATOM 790 N N . THR A 1 105 ? 12.723 2.002 1.252 1.00 60.62 105 THR A N 1
ATOM 791 C CA . THR A 1 105 ? 13.487 1.212 2.233 1.00 60.62 105 THR A CA 1
ATOM 792 C C . THR A 1 105 ? 14.999 1.292 1.990 1.00 60.62 105 THR A C 1
ATOM 794 O O . THR A 1 105 ? 15.770 1.418 2.943 1.00 60.62 105 THR A O 1
ATOM 797 N N . THR A 1 106 ? 15.435 1.346 0.729 1.00 62.94 106 THR A N 1
ATOM 798 C CA . THR A 1 106 ? 16.835 1.584 0.336 1.00 62.94 106 THR A CA 1
ATOM 799 C C . THR A 1 106 ? 17.283 2.994 0.702 1.00 62.94 106 THR A C 1
ATOM 801 O O . THR A 1 106 ? 18.375 3.164 1.241 1.00 62.94 106 THR A O 1
ATOM 804 N N . ALA A 1 107 ? 16.446 4.010 0.473 1.00 52.59 107 ALA A N 1
ATOM 805 C CA . ALA A 1 107 ? 16.752 5.380 0.877 1.00 52.59 107 ALA A CA 1
ATOM 806 C C . ALA A 1 107 ? 16.922 5.496 2.402 1.00 52.59 107 ALA A C 1
ATOM 808 O O . ALA A 1 107 ? 17.883 6.109 2.867 1.00 52.59 107 ALA A O 1
ATOM 809 N N . ALA A 1 108 ? 16.048 4.856 3.186 1.00 58.66 108 ALA A N 1
ATOM 810 C CA . ALA A 1 108 ? 16.175 4.815 4.642 1.00 58.66 108 ALA A CA 1
ATOM 811 C C . ALA A 1 108 ? 17.478 4.125 5.089 1.00 58.66 108 ALA A C 1
ATOM 813 O O . ALA A 1 108 ? 18.196 4.654 5.939 1.00 58.66 108 ALA A O 1
ATOM 814 N N . ALA A 1 109 ? 17.826 2.989 4.477 1.00 55.72 109 ALA A N 1
ATOM 815 C CA . ALA A 1 109 ? 19.090 2.300 4.732 1.00 55.72 109 ALA A CA 1
ATOM 816 C C . ALA A 1 109 ? 20.316 3.152 4.351 1.00 55.72 109 ALA A C 1
ATOM 818 O O . ALA A 1 109 ? 21.285 3.201 5.107 1.00 55.72 109 ALA A O 1
ATOM 819 N N . ALA A 1 110 ? 20.268 3.867 3.224 1.00 48.31 110 ALA A N 1
ATOM 820 C CA . ALA A 1 110 ? 21.347 4.745 2.780 1.00 48.31 110 ALA A CA 1
ATOM 821 C C . ALA A 1 110 ? 21.557 5.931 3.733 1.00 48.31 110 ALA A C 1
ATOM 823 O O . ALA A 1 110 ? 22.697 6.252 4.063 1.00 48.31 110 ALA A O 1
ATOM 824 N N . VAL A 1 111 ? 20.477 6.549 4.227 1.00 58.69 111 VAL A N 1
ATOM 825 C CA . VAL A 1 111 ? 20.555 7.618 5.237 1.00 58.69 111 VAL A C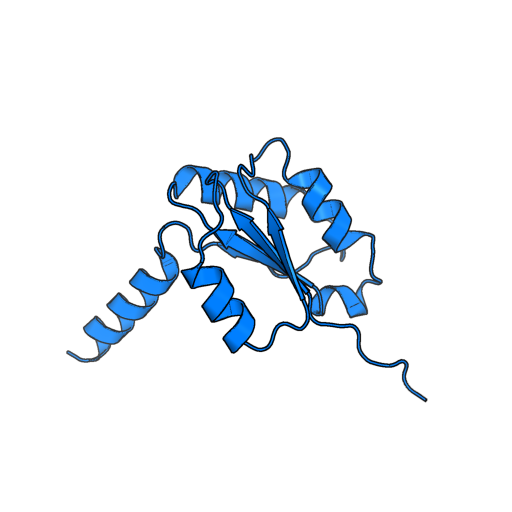A 1
ATOM 826 C C . VAL A 1 111 ? 21.155 7.095 6.542 1.00 58.69 111 VAL A C 1
ATOM 828 O O . VAL A 1 111 ? 22.029 7.746 7.107 1.00 58.69 111 VAL A O 1
ATOM 831 N N . LEU A 1 112 ? 20.736 5.913 7.006 1.00 54.91 112 LEU A N 1
ATOM 832 C CA . LEU A 1 112 ? 21.296 5.295 8.213 1.00 54.91 112 LEU A CA 1
ATOM 833 C C . LEU A 1 112 ? 22.787 4.966 8.057 1.00 54.91 112 LEU A C 1
ATOM 835 O O . LEU A 1 112 ? 23.561 5.233 8.972 1.00 54.91 112 LEU A O 1
ATOM 839 N N . ALA A 1 113 ? 23.201 4.435 6.904 1.00 57.41 113 ALA A N 1
ATOM 840 C CA . ALA A 1 113 ? 24.606 4.162 6.616 1.00 57.41 113 ALA A CA 1
ATOM 841 C C . ALA A 1 113 ? 25.441 5.453 6.541 1.00 57.41 113 ALA A C 1
ATOM 843 O O . ALA A 1 113 ? 26.539 5.502 7.086 1.00 57.41 113 ALA A O 1
ATOM 844 N N . ALA A 1 114 ? 24.914 6.512 5.920 1.00 53.28 114 ALA A N 1
ATOM 845 C CA . ALA A 1 114 ? 25.589 7.806 5.832 1.00 53.28 114 ALA A CA 1
ATOM 846 C C . ALA A 1 114 ? 25.691 8.525 7.188 1.00 53.28 114 ALA A C 1
ATOM 848 O O . ALA A 1 114 ? 26.667 9.222 7.424 1.00 53.28 114 ALA A O 1
ATOM 849 N N . ALA A 1 115 ? 24.713 8.347 8.082 1.00 59.44 115 ALA A N 1
ATOM 850 C CA . ALA A 1 115 ? 24.735 8.911 9.434 1.00 59.44 115 ALA A CA 1
ATOM 851 C C . ALA A 1 115 ? 25.665 8.158 10.407 1.00 59.44 115 ALA A C 1
ATOM 853 O O . ALA A 1 115 ? 25.921 8.646 11.507 1.00 59.44 115 ALA A O 1
ATOM 854 N N . ALA A 1 116 ? 26.141 6.966 10.032 1.00 63.19 116 ALA A N 1
ATOM 855 C CA . ALA A 1 116 ? 27.095 6.172 10.807 1.00 63.19 116 ALA A CA 1
ATOM 856 C C . ALA A 1 116 ? 28.573 6.498 10.485 1.00 63.19 116 ALA A C 1
ATOM 858 O O . ALA A 1 116 ? 29.469 5.883 11.070 1.00 63.19 116 ALA A O 1
ATOM 859 N N . HIS A 1 117 ? 28.818 7.448 9.576 1.00 43.81 117 HIS A N 1
ATOM 860 C CA . HIS A 1 117 ? 30.129 7.966 9.171 1.00 43.81 117 HIS A CA 1
ATOM 861 C C . HIS A 1 117 ? 30.251 9.464 9.471 1.00 43.81 117 HIS A C 1
ATOM 863 O O . HIS A 1 117 ? 31.410 9.924 9.579 1.00 43.81 117 HIS A O 1
#

Secondary structure (DSSP, 8-state):
-PPPPPP-EEEEEESSSS--HHHHHHHHHTT-SEEEEE-S--TTTHHHHHHHHHTTS-GGGGGGEEEEEESS-HHHHHHHHHHHHHH-BTTB--EEEE-GGGHHHHHHHHHHHHHT-

Foldseek 3Di:
DPDDADFQEEEEAELAQDGDPVVVVVVVVVPHPYYHYDYNHALVPCLVVLCVLQVVDDLVNSASYEYEYEYADPVRSVSNVVSSVVSDDDSRDHHYYYQYVNPVVVVVVVVVVVVVD

pLDDT: mean 89.61, std 14.88, range [43.81, 98.62]